Protein AF-A0A849QY20-F1 (afdb_monomer)

pLDDT: mean 87.38, std 10.42, range [45.28, 95.31]

Solvent-accessible surface area (backbone atoms only — not comparable to full-atom values): 5109 Å² total; per-residue (Å²): 97,79,88,58,54,44,66,72,42,43,66,59,50,52,53,49,51,52,53,51,49,56,51,59,68,69,54,43,70,72,46,53,74,77,45,57,72,78,71,48,73,60,53,47,35,51,50,32,32,74,77,60,32,67,80,61,14,47,63,53,48,52,50,52,49,51,54,52,50,51,52,53,51,52,53,48,54,62,56,52,66,62,61,69,76,74,78,127

Radius of gyration: 18.15 Å; Cα contacts (8 Å, |Δi|>4): 22; chains: 1; bounding box: 44×23×51 Å

Secondary structure (DSSP, 8-state):
-TTTHHHHHHHHHHHHHHHHHHHHHT--HHHHHH--SSPPHHHHHHHHHHHHHHHHHHHHHHHHHHHHHHHHHHHHHHHHGGGGG---

Structure (mmCIF, N/CA/C/O backbone):
data_AF-A0A849QY20-F1
#
_entry.id   AF-A0A849QY20-F1
#
loop_
_atom_site.group_PDB
_atom_site.id
_atom_site.type_symbol
_atom_site.label_atom_id
_atom_site.label_alt_id
_atom_site.label_comp_id
_atom_site.label_asym_id
_atom_site.label_entity_id
_atom_site.label_seq_id
_atom_site.pdbx_PDB_ins_code
_atom_site.Cartn_x
_atom_site.Cartn_y
_atom_site.Cartn_z
_atom_site.occupancy
_atom_site.B_iso_or_equiv
_atom_site.auth_seq_id
_atom_site.auth_comp_id
_atom_site.auth_asym_id
_atom_site.auth_atom_id
_atom_site.pdbx_PDB_model_num
ATOM 1 N N . PHE A 1 1 ? -8.758 -3.892 29.866 1.00 85.56 1 PHE A N 1
ATOM 2 C CA . PHE A 1 1 ? -8.208 -3.642 28.516 1.00 85.56 1 PHE A CA 1
ATOM 3 C C . PHE A 1 1 ? -9.051 -4.302 27.422 1.00 85.56 1 PHE A C 1
ATOM 5 O O . PHE A 1 1 ? -9.673 -3.577 26.659 1.00 85.56 1 PHE A O 1
ATOM 12 N N . LEU A 1 2 ? -9.158 -5.639 27.380 1.00 93.44 2 LEU A N 1
ATOM 13 C CA . LEU A 1 2 ? -9.828 -6.373 26.287 1.00 93.44 2 LEU A CA 1
ATOM 14 C C . LEU A 1 2 ? -11.340 -6.117 26.131 1.00 93.44 2 LEU A C 1
ATOM 16 O O . LEU A 1 2 ? -11.833 -6.146 25.014 1.00 93.44 2 LEU A O 1
ATOM 20 N N . PHE A 1 3 ? -12.071 -5.844 27.216 1.00 92.81 3 PHE A N 1
ATOM 21 C CA . PHE A 1 3 ? -13.539 -5.712 27.172 1.00 92.81 3 PHE A CA 1
ATOM 22 C C . PHE A 1 3 ? -14.059 -4.272 27.101 1.00 92.81 3 PHE A C 1
ATOM 24 O O . PHE A 1 3 ? -15.237 -4.065 26.850 1.00 92.81 3 PHE A O 1
ATOM 31 N N . VAL A 1 4 ? -13.201 -3.277 27.338 1.00 90.56 4 VAL A N 1
ATOM 32 C CA . VAL A 1 4 ? -13.615 -1.863 27.430 1.00 90.56 4 VAL A CA 1
ATOM 33 C C . VAL A 1 4 ? -12.777 -1.004 26.493 1.00 90.56 4 VAL A C 1
ATOM 35 O O . VAL A 1 4 ? -13.300 -0.384 25.579 1.00 90.56 4 VAL A O 1
ATOM 38 N N . THR A 1 5 ? -11.454 -1.019 26.664 1.00 93.69 5 THR A N 1
ATOM 39 C CA . THR A 1 5 ? -10.528 -0.199 25.872 1.00 93.69 5 THR A CA 1
ATOM 40 C C . THR A 1 5 ? -10.398 -0.697 24.435 1.00 93.69 5 THR A C 1
ATOM 42 O O . THR A 1 5 ? -10.459 0.100 23.504 1.00 93.69 5 THR A O 1
ATOM 45 N N . LEU A 1 6 ? -10.229 -2.011 24.245 1.00 91.69 6 LEU A N 1
ATOM 46 C CA . LEU A 1 6 ? -10.013 -2.606 22.926 1.00 91.69 6 LEU A CA 1
ATOM 47 C C . LEU A 1 6 ? -11.228 -2.425 21.995 1.00 91.69 6 LEU A C 1
ATOM 49 O O . LEU A 1 6 ? -11.010 -1.985 20.869 1.00 91.69 6 LEU A O 1
ATOM 53 N N . PRO A 1 7 ? -12.486 -2.664 22.425 1.00 88.81 7 PRO A N 1
ATOM 54 C CA . PRO A 1 7 ? -13.650 -2.462 21.563 1.00 88.81 7 PRO A CA 1
ATOM 55 C C . PRO A 1 7 ? -13.866 -0.984 21.211 1.00 88.81 7 PRO A C 1
ATOM 57 O O . PRO A 1 7 ? -14.150 -0.675 20.058 1.00 88.81 7 PRO A O 1
ATOM 60 N N . LEU A 1 8 ? -13.640 -0.059 22.157 1.00 88.69 8 LEU A N 1
ATOM 61 C CA . LEU A 1 8 ? -13.704 1.388 21.891 1.00 88.69 8 LEU A CA 1
ATOM 62 C C . LEU A 1 8 ? -12.629 1.851 20.894 1.00 88.69 8 LEU A C 1
ATOM 64 O O . LEU A 1 8 ? -12.881 2.710 20.048 1.00 88.69 8 LEU A O 1
ATOM 68 N N . ALA A 1 9 ? -11.417 1.300 20.998 1.00 91.00 9 ALA A N 1
ATOM 69 C CA . ALA A 1 9 ? -10.291 1.662 20.142 1.00 91.00 9 ALA A CA 1
ATOM 70 C C . ALA A 1 9 ? -10.259 0.890 18.812 1.00 91.00 9 ALA A C 1
ATOM 72 O O . ALA A 1 9 ? -9.516 1.284 17.914 1.00 91.00 9 ALA A O 1
ATOM 73 N N . ALA A 1 10 ? -11.057 -0.171 18.651 1.00 87.19 10 ALA A N 1
ATOM 74 C CA . ALA A 1 10 ? -11.006 -1.077 17.503 1.00 87.19 10 ALA A CA 1
ATOM 75 C C . ALA A 1 10 ? -11.099 -0.342 16.157 1.00 87.19 10 ALA A C 1
ATOM 77 O O . ALA A 1 10 ? -10.355 -0.664 15.232 1.00 87.19 10 ALA A O 1
ATOM 78 N N . ARG A 1 11 ? -11.940 0.700 16.062 1.00 83.38 11 ARG A N 1
ATOM 79 C CA . ARG A 1 11 ? -12.058 1.541 14.854 1.00 83.38 11 ARG A CA 1
ATOM 80 C C . ARG A 1 11 ? -10.741 2.221 14.475 1.00 83.38 11 ARG A C 1
ATOM 82 O O . ARG A 1 11 ? -10.336 2.205 13.315 1.00 83.38 11 ARG A O 1
ATOM 89 N N . HIS A 1 12 ? -10.061 2.783 15.470 1.00 87.75 12 HIS A N 1
ATOM 90 C CA . HIS A 1 12 ? -8.817 3.528 15.294 1.00 87.75 12 HIS A CA 1
ATOM 91 C C . HIS A 1 12 ? -7.661 2.578 15.008 1.00 87.75 12 HIS A C 1
ATOM 93 O O . HIS A 1 12 ? -6.825 2.870 14.157 1.00 87.75 12 HIS A O 1
ATOM 99 N N . ILE A 1 13 ? -7.658 1.410 15.656 1.00 90.94 13 ILE A N 1
ATOM 100 C CA . ILE A 1 13 ? -6.696 0.341 15.387 1.00 90.94 13 ILE A CA 1
ATOM 101 C C . ILE A 1 13 ? -6.853 -0.152 13.948 1.00 90.94 13 ILE A C 1
ATOM 103 O O . ILE A 1 13 ? -5.860 -0.203 13.236 1.00 90.94 13 ILE A O 1
ATOM 107 N N . MET A 1 14 ? -8.075 -0.428 13.478 1.00 86.44 14 MET A N 1
ATOM 108 C CA . MET A 1 14 ? -8.303 -0.852 12.091 1.00 86.44 14 MET A CA 1
ATOM 109 C C . MET A 1 14 ? -7.850 0.201 11.078 1.00 86.44 14 MET A C 1
ATOM 111 O O . MET A 1 14 ? -7.134 -0.136 10.135 1.00 86.44 14 MET A O 1
ATOM 115 N N . ALA A 1 15 ? -8.199 1.474 11.286 1.00 87.88 15 ALA A N 1
ATOM 116 C CA . ALA A 1 15 ? -7.725 2.559 10.428 1.00 87.88 15 ALA A CA 1
ATOM 117 C C . ALA A 1 15 ? -6.186 2.649 10.420 1.00 87.88 15 ALA A C 1
ATOM 119 O O . ALA A 1 15 ? -5.572 2.749 9.356 1.00 87.88 15 ALA A O 1
ATOM 120 N N . GLY A 1 16 ? -5.555 2.547 11.594 1.00 90.50 16 GLY A N 1
ATOM 121 C CA . GLY A 1 16 ? -4.101 2.508 11.746 1.00 90.50 16 GLY A CA 1
ATOM 122 C C . GLY A 1 16 ? -3.452 1.319 11.037 1.00 90.50 16 GLY A C 1
ATOM 123 O O . GLY A 1 16 ? -2.463 1.494 10.325 1.00 90.50 16 GLY A O 1
ATOM 124 N N . SER A 1 17 ? -4.029 0.123 11.159 1.00 92.00 17 SER A N 1
ATOM 125 C CA . SER A 1 17 ? -3.560 -1.088 10.483 1.00 92.00 17 SER A CA 1
ATOM 126 C C . SER A 1 17 ? -3.629 -0.956 8.962 1.00 92.00 17 SER A C 1
ATOM 128 O O . SER A 1 17 ? -2.675 -1.326 8.283 1.00 92.00 17 SER A O 1
ATOM 130 N N . ILE A 1 18 ? -4.703 -0.369 8.422 1.00 89.75 18 ILE A N 1
ATOM 131 C CA . ILE A 1 18 ? -4.838 -0.105 6.980 1.00 89.75 18 ILE A CA 1
ATOM 132 C C . ILE A 1 18 ? -3.759 0.876 6.503 1.00 89.75 18 ILE A C 1
ATOM 134 O O . ILE A 1 18 ? -3.121 0.635 5.478 1.00 89.75 18 ILE A O 1
ATOM 138 N N . MET A 1 19 ? -3.517 1.961 7.247 1.00 88.88 19 MET A N 1
ATOM 139 C CA . MET A 1 19 ? -2.464 2.929 6.910 1.00 88.88 19 MET A CA 1
ATOM 140 C C . MET A 1 19 ? -1.067 2.297 6.965 1.00 88.88 19 MET A C 1
ATOM 142 O O . MET A 1 19 ? -0.252 2.523 6.072 1.00 88.88 19 MET A O 1
ATOM 146 N N . CYS A 1 20 ? -0.802 1.467 7.976 1.00 93.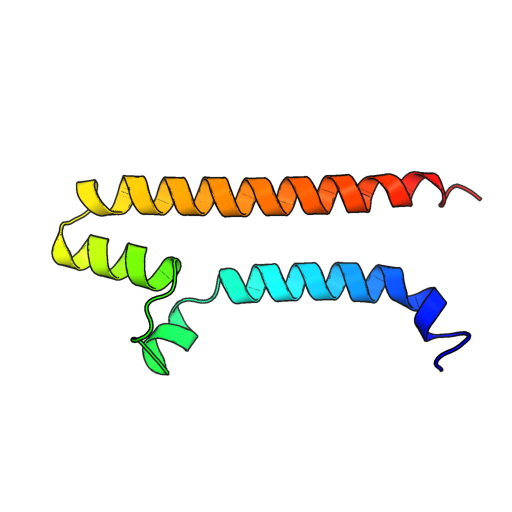50 20 CYS A N 1
ATOM 147 C CA . CYS A 1 20 ? 0.446 0.716 8.100 1.00 93.50 20 CYS A CA 1
ATOM 148 C C . CYS A 1 20 ? 0.642 -0.248 6.922 1.00 93.50 20 CYS A C 1
ATOM 150 O O . CYS A 1 20 ? 1.716 -0.292 6.326 1.00 93.50 20 CYS A O 1
ATOM 152 N N . TRP A 1 21 ? -0.412 -0.960 6.526 1.00 91.50 21 TRP A N 1
ATOM 153 C CA . TRP A 1 21 ? -0.374 -1.865 5.383 1.00 91.50 21 TRP A CA 1
ATOM 154 C C . TRP A 1 21 ? -0.116 -1.124 4.064 1.00 91.50 21 TRP A C 1
ATOM 156 O O . TRP A 1 21 ? 0.764 -1.514 3.297 1.00 91.50 21 TRP A O 1
ATOM 166 N N . ALA A 1 22 ? -0.798 0.002 3.833 1.00 89.69 22 ALA A N 1
ATOM 167 C CA . ALA A 1 22 ? -0.551 0.856 2.670 1.00 89.69 22 ALA A CA 1
ATOM 168 C C . ALA A 1 22 ? 0.901 1.364 2.632 1.00 89.69 22 ALA A C 1
ATOM 170 O O . ALA A 1 22 ? 1.543 1.390 1.576 1.00 89.69 22 ALA A O 1
ATOM 171 N N . ARG A 1 23 ? 1.449 1.715 3.800 1.00 91.62 23 ARG A N 1
ATOM 172 C CA . ARG A 1 23 ? 2.843 2.134 3.944 1.00 91.62 23 ARG A CA 1
ATOM 173 C C . ARG A 1 23 ? 3.826 1.004 3.642 1.00 91.62 23 ARG A C 1
ATOM 175 O O . ARG A 1 23 ? 4.841 1.277 3.004 1.00 91.62 23 ARG A O 1
ATOM 182 N N . ALA A 1 24 ? 3.526 -0.220 4.076 1.00 91.56 24 ALA A N 1
ATOM 183 C CA . ALA A 1 24 ? 4.348 -1.401 3.826 1.00 91.56 24 ALA A CA 1
ATOM 184 C C . ALA A 1 24 ? 4.381 -1.776 2.337 1.00 91.56 24 ALA A C 1
ATOM 186 O O . ALA A 1 24 ? 5.441 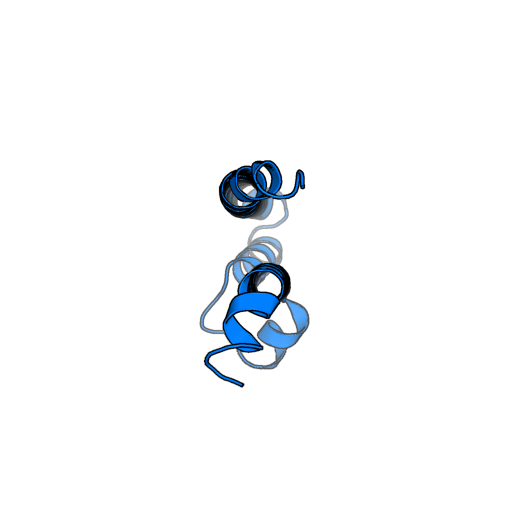-2.089 1.812 1.00 91.56 24 ALA A O 1
ATOM 187 N N . ILE A 1 25 ? 3.254 -1.674 1.627 1.00 89.12 25 ILE A N 1
ATOM 188 C CA . ILE A 1 25 ? 3.209 -1.905 0.170 1.00 89.12 25 ILE A CA 1
ATOM 189 C C . ILE A 1 25 ? 4.031 -0.872 -0.599 1.00 89.12 25 ILE A C 1
ATOM 191 O O . ILE A 1 25 ? 4.609 -1.180 -1.639 1.00 89.12 25 ILE A O 1
ATOM 195 N N . SER A 1 26 ? 4.069 0.354 -0.086 1.00 89.50 26 SER A N 1
ATOM 196 C CA . SER A 1 26 ? 4.801 1.460 -0.701 1.00 89.50 26 SER A CA 1
ATOM 197 C C . SER A 1 26 ? 6.301 1.432 -0.387 1.00 89.50 26 SER A C 1
ATOM 199 O O . SER A 1 26 ? 7.029 2.295 -0.876 1.00 89.50 26 SER A O 1
ATOM 201 N N . GLU A 1 27 ? 6.779 0.484 0.431 1.00 93.50 27 GLU A N 1
ATOM 202 C CA . GLU A 1 27 ? 8.210 0.318 0.667 1.00 93.50 27 GLU A CA 1
ATOM 203 C C . GLU A 1 27 ? 8.915 -0.289 -0.542 1.00 93.50 27 GLU A C 1
ATOM 205 O O . GLU A 1 27 ? 8.502 -1.299 -1.110 1.00 93.50 27 GLU A O 1
ATOM 210 N N . PHE A 1 28 ? 10.040 0.323 -0.888 1.00 91.12 28 PHE A N 1
ATOM 211 C CA . PHE A 1 28 ? 10.907 -0.128 -1.970 1.00 91.12 28 PHE A CA 1
ATOM 212 C C . PHE A 1 28 ? 12.360 -0.146 -1.502 1.00 91.12 28 PHE A C 1
ATOM 214 O O . PHE A 1 28 ? 13.009 -1.187 -1.551 1.00 91.12 28 PHE A O 1
ATOM 221 N N . GLY A 1 29 ? 12.855 0.985 -0.991 1.00 87.25 29 GLY A N 1
ATOM 222 C CA . GLY A 1 29 ? 14.264 1.146 -0.636 1.00 87.25 29 GLY A CA 1
ATOM 223 C C . GLY A 1 29 ? 14.721 0.174 0.448 1.00 87.25 29 GLY A C 1
ATOM 224 O O . GLY A 1 29 ? 15.700 -0.541 0.250 1.00 87.25 29 GLY A O 1
ATOM 225 N N . ALA A 1 30 ? 13.992 0.093 1.565 1.00 91.31 30 ALA A N 1
ATOM 226 C CA . ALA A 1 30 ? 14.375 -0.797 2.661 1.00 91.31 30 ALA A CA 1
ATOM 227 C C . ALA A 1 30 ? 14.374 -2.277 2.234 1.00 91.31 30 ALA A C 1
ATOM 229 O O . ALA A 1 30 ? 15.271 -3.033 2.604 1.00 91.31 30 ALA A O 1
ATOM 230 N N . VAL A 1 31 ? 13.395 -2.678 1.418 1.00 92.62 31 VAL A N 1
ATOM 231 C CA . VAL A 1 31 ? 13.236 -4.070 0.97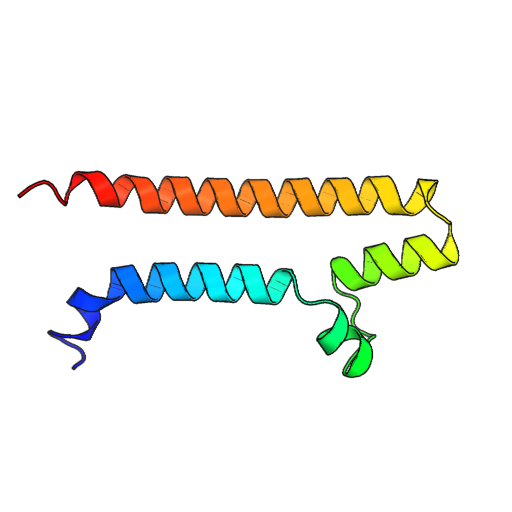6 1.00 92.62 31 VAL A CA 1
ATOM 232 C C . VAL A 1 31 ? 14.336 -4.471 -0.003 1.00 92.62 31 VAL A C 1
ATOM 234 O O . VAL A 1 31 ? 14.941 -5.519 0.185 1.00 92.62 31 VAL A O 1
ATOM 237 N N . VAL A 1 32 ? 14.659 -3.625 -0.989 1.00 93.00 32 VAL A N 1
ATOM 238 C CA . VAL A 1 32 ? 15.722 -3.896 -1.978 1.00 93.00 32 VAL A CA 1
ATOM 239 C C . VAL A 1 32 ? 17.075 -4.146 -1.321 1.00 93.00 32 VAL A C 1
ATOM 241 O O . VAL A 1 32 ? 17.820 -5.009 -1.778 1.00 93.00 32 VAL A O 1
ATOM 244 N N . ILE A 1 33 ? 17.392 -3.395 -0.264 1.00 93.56 33 ILE A N 1
ATOM 245 C CA . ILE A 1 33 ? 18.677 -3.511 0.432 1.00 93.56 33 ILE A CA 1
ATOM 246 C C . ILE A 1 33 ? 18.764 -4.803 1.251 1.00 93.56 33 ILE A C 1
ATOM 248 O O . ILE A 1 33 ? 19.823 -5.423 1.288 1.00 93.56 33 ILE A O 1
ATOM 252 N N . ILE A 1 34 ? 17.673 -5.214 1.905 1.00 94.69 34 ILE A N 1
ATOM 253 C CA . ILE A 1 34 ? 17.669 -6.398 2.777 1.00 94.69 34 ILE A CA 1
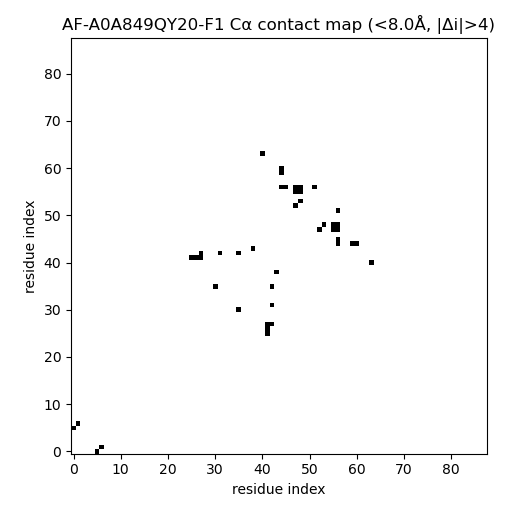ATOM 254 C C . ILE A 1 34 ? 17.477 -7.688 1.972 1.00 94.69 34 ILE A C 1
ATOM 256 O O . ILE A 1 34 ? 18.191 -8.664 2.189 1.00 94.69 34 ILE A O 1
ATOM 260 N N . ALA A 1 35 ? 16.492 -7.713 1.075 1.00 92.75 35 ALA A N 1
ATOM 261 C CA . ALA A 1 35 ? 16.091 -8.904 0.338 1.00 92.75 35 ALA A CA 1
ATOM 262 C C . ALA A 1 35 ? 15.548 -8.528 -1.045 1.00 92.75 35 ALA A C 1
ATOM 264 O O . ALA A 1 35 ? 14.368 -8.230 -1.220 1.00 92.75 35 ALA A O 1
ATOM 265 N N . TYR A 1 36 ? 16.423 -8.583 -2.049 1.00 89.75 36 TYR A N 1
ATOM 266 C CA . TYR A 1 36 ? 16.041 -8.331 -3.438 1.00 89.75 36 TYR A CA 1
ATOM 267 C C . TYR A 1 36 ? 15.198 -9.470 -4.040 1.00 89.75 36 TYR A C 1
ATOM 269 O O . TYR A 1 36 ? 14.239 -9.232 -4.774 1.00 89.75 36 TYR A O 1
ATOM 277 N N . TYR A 1 37 ? 15.542 -10.717 -3.708 1.00 91.19 37 TYR A N 1
ATOM 278 C CA . TYR A 1 37 ? 14.735 -11.899 -4.002 1.00 91.19 37 TYR A CA 1
ATOM 279 C C . TYR A 1 37 ? 14.116 -12.397 -2.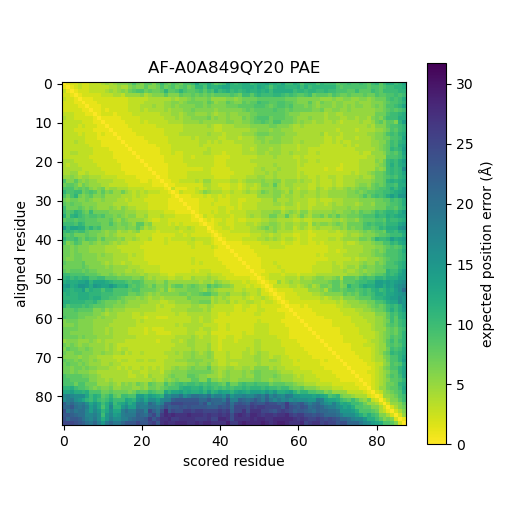692 1.00 91.19 37 TYR A C 1
ATOM 281 O O . TYR A 1 37 ? 14.859 -12.573 -1.724 1.00 91.19 37 TYR A O 1
ATOM 289 N N . PRO A 1 38 ? 12.796 -12.651 -2.625 1.00 90.25 38 PRO A N 1
ATOM 290 C CA . PRO A 1 38 ? 11.804 -12.688 -3.706 1.00 90.25 38 PRO A CA 1
ATOM 291 C C . PRO A 1 38 ? 11.325 -11.299 -4.164 1.00 90.25 38 PRO A C 1
ATOM 293 O O . PRO A 1 38 ? 11.056 -10.419 -3.352 1.00 90.25 38 PRO A O 1
ATOM 296 N N . MET A 1 39 ? 11.160 -11.124 -5.477 1.00 90.56 39 MET A N 1
ATOM 297 C CA . MET A 1 39 ? 10.723 -9.851 -6.054 1.00 90.56 39 MET A CA 1
ATOM 298 C C . MET A 1 39 ? 9.273 -9.521 -5.669 1.00 90.56 39 MET A C 1
ATOM 300 O O . MET A 1 39 ? 8.348 -10.283 -5.953 1.00 90.56 39 MET A O 1
ATOM 304 N N . ILE A 1 40 ? 9.078 -8.337 -5.096 1.00 91.50 40 ILE A N 1
ATOM 305 C CA . ILE A 1 40 ? 7.777 -7.717 -4.834 1.00 91.50 40 ILE A CA 1
ATOM 306 C C . ILE A 1 40 ? 7.399 -6.729 -5.952 1.00 91.50 40 ILE A C 1
ATOM 308 O O . ILE A 1 40 ? 8.211 -6.386 -6.811 1.00 91.50 40 ILE A O 1
ATOM 312 N N . GLY A 1 41 ? 6.154 -6.248 -5.959 1.00 90.44 41 GLY A N 1
ATOM 313 C CA . GLY A 1 41 ? 5.642 -5.348 -7.004 1.00 90.44 41 GLY A CA 1
ATOM 314 C C . GLY A 1 41 ? 6.558 -4.150 -7.326 1.00 90.44 41 GLY A C 1
ATOM 315 O O . GLY A 1 41 ? 6.950 -4.000 -8.484 1.00 90.44 41 GLY A O 1
ATOM 316 N N . PRO A 1 42 ? 6.969 -3.333 -6.333 1.00 90.94 42 PRO A N 1
ATOM 317 C CA . PRO A 1 42 ? 7.876 -2.204 -6.557 1.00 90.94 42 PRO A CA 1
ATOM 318 C C . PRO A 1 42 ? 9.250 -2.613 -7.109 1.00 90.94 42 PRO A C 1
ATOM 320 O O . PRO A 1 42 ? 9.767 -1.969 -8.022 1.00 90.94 42 PRO A O 1
ATOM 323 N N . THR A 1 43 ? 9.830 -3.711 -6.611 1.00 92.88 43 THR A N 1
ATOM 324 C CA . THR A 1 43 ? 11.129 -4.208 -7.095 1.00 92.88 43 THR A CA 1
ATOM 325 C C . THR A 1 43 ? 11.046 -4.732 -8.519 1.00 92.88 43 THR A C 1
ATOM 327 O O . THR A 1 43 ? 11.971 -4.519 -9.295 1.00 92.88 43 THR A O 1
ATOM 330 N N . LEU A 1 44 ? 9.918 -5.335 -8.901 1.00 91.25 44 LEU A N 1
ATOM 331 C CA . LEU A 1 44 ? 9.674 -5.786 -10.268 1.00 91.25 44 LEU A CA 1
ATOM 332 C C . LEU A 1 44 ? 9.577 -4.608 -11.248 1.00 91.25 44 LEU A C 1
ATOM 334 O O . LEU A 1 44 ? 10.136 -4.665 -12.339 1.00 91.25 44 LEU A O 1
ATOM 338 N N . VAL A 1 45 ? 8.889 -3.525 -10.875 1.00 92.00 45 VAL A N 1
ATOM 339 C CA . VAL A 1 45 ? 8.797 -2.316 -11.717 1.00 92.00 45 VAL A CA 1
ATOM 340 C C . VAL A 1 45 ? 10.185 -1.718 -11.959 1.00 92.00 45 VAL A C 1
ATOM 342 O O . VAL A 1 45 ? 10.499 -1.334 -13.092 1.00 92.00 45 VAL A O 1
ATOM 345 N N . TYR A 1 46 ? 11.013 -1.679 -10.912 1.00 91.56 46 TYR A N 1
ATOM 346 C CA . TYR A 1 46 ? 12.387 -1.189 -10.977 1.00 91.56 46 TYR A CA 1
ATOM 347 C C . TYR A 1 46 ? 13.292 -2.086 -11.831 1.00 91.56 46 TYR A C 1
ATOM 349 O O . TYR A 1 46 ? 13.964 -1.593 -12.734 1.00 91.56 46 TYR A O 1
ATOM 357 N N . ASP A 1 47 ? 13.252 -3.401 -11.616 1.00 92.19 47 ASP A N 1
ATOM 358 C CA . ASP A 1 47 ? 14.009 -4.374 -12.410 1.00 92.19 47 ASP A CA 1
ATOM 359 C C . ASP A 1 47 ? 13.685 -4.268 -13.908 1.00 92.19 47 ASP A C 1
ATOM 361 O O . ASP A 1 47 ? 14.574 -4.206 -14.760 1.00 92.19 47 ASP A O 1
ATOM 365 N N . ARG A 1 48 ? 12.397 -4.145 -14.246 1.00 91.56 48 ARG A N 1
ATOM 366 C CA . ARG A 1 48 ? 11.950 -4.024 -15.640 1.00 91.56 48 ARG A CA 1
ATOM 367 C C . ARG A 1 48 ? 12.304 -2.688 -16.264 1.00 91.56 48 ARG A C 1
ATOM 369 O O . ARG A 1 48 ? 12.533 -2.634 -17.471 1.00 91.56 48 ARG A O 1
ATOM 376 N N . TYR A 1 49 ? 12.373 -1.633 -15.459 1.00 92.75 49 TYR A N 1
ATOM 377 C CA . TYR A 1 49 ? 12.862 -0.338 -15.911 1.00 92.75 49 TYR A CA 1
ATOM 378 C C . TYR A 1 49 ? 14.345 -0.402 -16.286 1.00 92.75 49 TYR A C 1
ATOM 380 O O . TYR A 1 49 ? 14.716 0.104 -17.343 1.00 92.75 49 TYR A O 1
ATOM 388 N N . LEU A 1 50 ? 15.167 -1.072 -15.474 1.00 92.75 50 LEU A N 1
ATOM 389 C CA . LEU A 1 50 ? 16.592 -1.245 -15.760 1.00 92.75 50 LEU A CA 1
ATOM 390 C C . LEU A 1 50 ? 16.845 -2.185 -16.945 1.00 92.75 50 LEU A C 1
ATOM 392 O O . LEU A 1 50 ? 17.670 -1.879 -17.801 1.00 92.75 50 LEU A O 1
ATOM 396 N N . SER A 1 51 ? 16.122 -3.303 -17.013 1.00 93.00 51 SER A N 1
ATOM 397 C CA . SER A 1 51 ? 16.380 -4.365 -17.993 1.00 93.00 51 SER A CA 1
ATOM 398 C C . SER A 1 51 ? 15.819 -4.068 -19.387 1.00 93.00 51 SER A C 1
ATOM 400 O O . SER A 1 51 ? 16.434 -4.415 -20.391 1.00 93.00 51 SER A O 1
ATOM 402 N N . TYR A 1 52 ? 14.646 -3.434 -19.469 1.00 90.88 52 TYR A N 1
ATOM 403 C CA . TYR A 1 52 ? 13.892 -3.273 -20.722 1.00 90.88 52 TYR A CA 1
ATOM 404 C C . TYR A 1 52 ? 13.481 -1.817 -21.004 1.00 90.88 52 TYR A C 1
ATOM 406 O O . TYR A 1 52 ? 12.792 -1.533 -21.988 1.00 90.88 52 TYR A O 1
ATOM 414 N N . GLY A 1 53 ? 13.884 -0.880 -20.144 1.00 91.56 53 GLY A N 1
ATOM 415 C CA . GLY A 1 53 ? 13.580 0.538 -20.281 1.00 91.56 53 GLY A CA 1
ATOM 416 C C . GLY A 1 53 ? 12.134 0.915 -19.940 1.00 91.56 53 GLY A C 1
ATOM 417 O O . GLY A 1 53 ? 11.301 0.126 -19.482 1.00 91.56 53 GLY A O 1
ATOM 418 N N . LEU A 1 54 ? 11.812 2.187 -20.186 1.00 89.50 54 LEU A N 1
ATOM 419 C CA . LEU A 1 54 ? 10.556 2.803 -19.753 1.00 89.50 54 LEU A CA 1
ATOM 420 C C . LEU A 1 54 ? 9.308 2.185 -20.403 1.00 89.50 54 LEU A C 1
ATOM 422 O O . LEU A 1 54 ? 8.247 2.129 -19.783 1.00 89.50 54 LEU A O 1
ATOM 426 N N . SER A 1 55 ? 9.391 1.751 -21.661 1.00 89.88 55 SER A N 1
ATOM 427 C CA . SER A 1 55 ? 8.240 1.189 -22.386 1.00 89.88 55 SER A 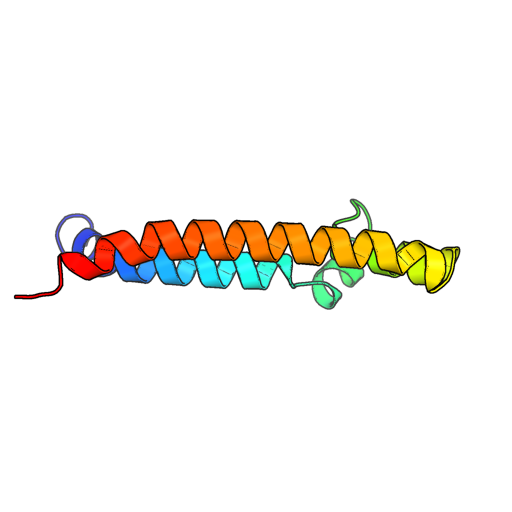CA 1
ATOM 428 C C . SER A 1 55 ? 7.739 -0.117 -21.775 1.00 89.88 55 SER A C 1
ATOM 430 O O . SER A 1 55 ? 6.532 -0.320 -21.705 1.00 89.88 55 SER A O 1
ATOM 432 N N . ALA A 1 56 ? 8.644 -0.956 -21.273 1.00 87.38 56 ALA A N 1
ATOM 433 C CA . ALA A 1 56 ? 8.295 -2.227 -20.648 1.00 87.38 56 ALA A CA 1
ATOM 434 C C . ALA A 1 56 ? 7.894 -2.088 -19.168 1.00 87.38 56 ALA A C 1
ATOM 436 O O . ALA A 1 56 ? 7.088 -2.874 -18.674 1.00 87.38 56 ALA A O 1
ATOM 437 N N . SER A 1 57 ? 8.415 -1.081 -18.457 1.00 91.19 57 SER A N 1
ATOM 438 C CA . SER A 1 57 ? 8.086 -0.836 -17.042 1.00 91.19 57 SER A CA 1
ATOM 439 C C . SER A 1 57 ? 6.725 -0.149 -16.846 1.00 91.19 57 SER A C 1
ATOM 441 O O . SER A 1 57 ? 5.970 -0.500 -15.935 1.00 91.19 57 SER A O 1
ATOM 443 N N . ARG A 1 58 ? 6.353 0.773 -17.748 1.00 92.00 58 ARG A N 1
ATOM 444 C CA . ARG A 1 58 ? 5.074 1.508 -17.714 1.0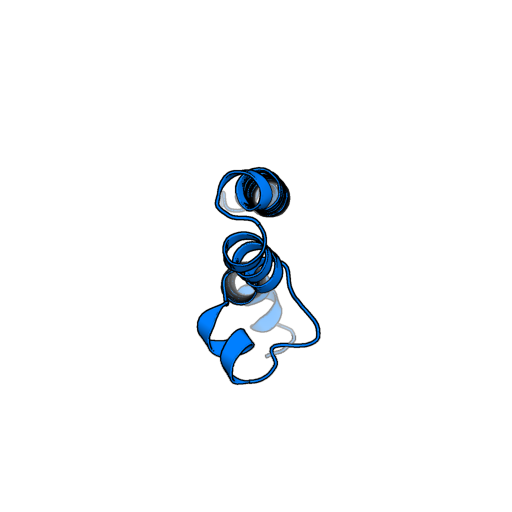0 92.00 58 ARG A CA 1
ATOM 445 C C . ARG A 1 58 ? 3.824 0.640 -17.495 1.00 92.00 58 ARG A C 1
ATOM 447 O O . ARG A 1 58 ? 3.070 0.966 -16.581 1.00 92.00 58 ARG A O 1
ATOM 454 N N . PRO A 1 59 ? 3.564 -0.438 -18.263 1.00 92.94 59 PRO A N 1
ATOM 455 C CA . PRO A 1 59 ? 2.345 -1.230 -18.079 1.00 92.94 59 PRO A CA 1
ATOM 456 C C . PRO A 1 59 ? 2.273 -1.894 -16.698 1.00 92.94 59 PRO A C 1
ATOM 458 O O . PRO A 1 59 ? 1.199 -1.974 -16.109 1.00 92.94 59 PRO A O 1
ATOM 461 N N . ILE A 1 60 ? 3.416 -2.314 -16.149 1.00 92.19 60 ILE A N 1
ATOM 462 C CA . ILE A 1 60 ? 3.497 -2.957 -14.831 1.00 92.19 60 ILE A CA 1
ATOM 463 C C . ILE A 1 60 ? 3.225 -1.927 -13.732 1.00 92.19 60 ILE A C 1
ATOM 465 O O . ILE A 1 60 ? 2.451 -2.194 -12.815 1.00 92.19 60 ILE A O 1
ATOM 469 N N . ALA A 1 61 ? 3.807 -0.731 -13.855 1.00 92.69 61 ALA A N 1
ATOM 470 C CA . ALA A 1 61 ? 3.557 0.369 -12.931 1.00 92.69 61 ALA A CA 1
ATOM 471 C C . ALA A 1 61 ? 2.075 0.779 -12.923 1.00 92.69 61 ALA A C 1
ATOM 473 O O . ALA A 1 61 ? 1.485 0.926 -11.855 1.00 92.69 61 ALA A O 1
ATOM 474 N N . VAL A 1 62 ? 1.450 0.900 -14.101 1.00 94.69 62 VAL A N 1
ATOM 475 C CA . VAL A 1 62 ? 0.018 1.225 -14.220 1.00 94.69 62 VAL A CA 1
ATOM 476 C C . VAL A 1 62 ? -0.847 0.147 -13.573 1.00 94.69 62 VAL A C 1
ATOM 478 O O . VAL A 1 62 ? -1.756 0.476 -12.815 1.00 94.69 62 VAL A O 1
ATOM 481 N N . LEU A 1 63 ? -0.551 -1.132 -13.814 1.00 94.19 63 LEU A N 1
ATOM 482 C CA . LEU A 1 63 ? -1.287 -2.239 -13.203 1.00 94.19 63 LEU A CA 1
ATOM 483 C C . LEU A 1 63 ? -1.178 -2.192 -11.674 1.00 94.19 63 LEU A C 1
ATOM 485 O O . LEU A 1 63 ? -2.186 -2.300 -10.979 1.00 94.19 63 LEU A O 1
ATOM 489 N N . LEU A 1 64 ? 0.023 -1.952 -11.146 1.00 92.56 64 LEU A N 1
ATOM 490 C CA . LEU A 1 64 ? 0.255 -1.836 -9.708 1.00 92.56 64 LEU A CA 1
ATOM 491 C C . LEU A 1 64 ? -0.507 -0.647 -9.094 1.00 92.56 64 LEU A C 1
ATOM 493 O O . LEU A 1 64 ? -1.123 -0.791 -8.035 1.00 92.56 64 LEU A O 1
ATOM 497 N N . ILE A 1 65 ? -0.541 0.500 -9.778 1.00 92.38 65 ILE A N 1
ATOM 498 C CA . ILE A 1 65 ? -1.341 1.669 -9.375 1.00 92.38 65 ILE A CA 1
ATOM 499 C C . ILE A 1 65 ? -2.839 1.333 -9.367 1.00 92.38 65 ILE A C 1
ATOM 501 O O . ILE A 1 65 ? -3.532 1.637 -8.399 1.00 92.38 65 ILE A O 1
ATOM 505 N N . LEU A 1 66 ? -3.352 0.675 -10.408 1.00 95.31 66 LEU A N 1
ATOM 506 C CA . LEU A 1 66 ? -4.767 0.305 -10.483 1.00 95.31 66 LEU A CA 1
ATOM 507 C C . LEU A 1 66 ? -5.165 -0.666 -9.368 1.00 95.31 66 LEU A C 1
ATOM 509 O O . LEU A 1 66 ? -6.200 -0.472 -8.732 1.00 95.31 66 LEU A O 1
ATOM 513 N N . VAL A 1 67 ? -4.338 -1.675 -9.088 1.00 92.81 67 VAL A N 1
ATOM 514 C CA . VAL A 1 67 ? -4.587 -2.640 -8.006 1.00 92.81 67 VAL A CA 1
ATOM 515 C C . VAL A 1 67 ? -4.590 -1.941 -6.647 1.00 92.81 67 VAL A C 1
ATOM 517 O O . VAL A 1 67 ? -5.536 -2.101 -5.877 1.00 92.81 67 VAL A O 1
ATOM 520 N N . THR A 1 68 ? -3.576 -1.122 -6.362 1.00 90.88 68 THR A N 1
ATOM 521 C CA . THR A 1 68 ? -3.477 -0.401 -5.080 1.00 90.88 68 THR A CA 1
ATOM 522 C C . THR A 1 68 ? -4.624 0.587 -4.879 1.00 90.88 68 THR A C 1
ATOM 524 O O . THR A 1 68 ? -5.226 0.600 -3.803 1.00 90.88 68 THR A O 1
ATOM 527 N N . LEU A 1 69 ? -5.000 1.350 -5.910 1.00 91.75 69 LEU A N 1
ATOM 528 C CA . LEU A 1 69 ? -6.162 2.241 -5.864 1.00 91.75 69 LEU A CA 1
ATOM 529 C C . LEU A 1 69 ? -7.463 1.472 -5.638 1.00 91.75 69 LEU A C 1
ATOM 531 O O . LEU A 1 69 ? -8.264 1.875 -4.798 1.00 91.75 69 LEU A O 1
ATOM 535 N N . THR A 1 70 ? -7.666 0.361 -6.349 1.00 93.62 70 THR A N 1
ATOM 536 C CA . THR A 1 70 ? -8.883 -0.454 -6.223 1.00 93.62 70 THR A CA 1
ATOM 537 C C . THR A 1 70 ? -9.036 -0.978 -4.801 1.00 93.62 70 THR A C 1
ATOM 539 O O . THR A 1 70 ? -10.106 -0.840 -4.206 1.00 93.62 70 THR A O 1
ATOM 542 N N . ILE A 1 71 ? -7.958 -1.510 -4.218 1.00 91.00 71 ILE A N 1
ATOM 543 C CA . ILE A 1 71 ? -7.978 -2.005 -2.839 1.00 91.00 71 ILE A CA 1
ATOM 544 C C . ILE A 1 71 ? -8.233 -0.856 -1.861 1.00 91.00 71 ILE A C 1
ATOM 546 O O . ILE A 1 71 ? -9.078 -0.981 -0.977 1.00 91.00 71 ILE A O 1
ATOM 550 N N . PHE A 1 72 ? -7.556 0.282 -2.027 1.00 87.62 72 PHE A N 1
ATOM 551 C CA . PHE A 1 72 ? -7.730 1.417 -1.124 1.00 87.62 72 PHE A CA 1
ATOM 552 C C . PHE A 1 72 ? -9.151 1.992 -1.178 1.00 87.62 72 PHE A C 1
ATOM 554 O O . PHE A 1 72 ? -9.734 2.300 -0.138 1.00 87.62 72 PHE A O 1
ATOM 561 N N . ILE A 1 73 ? -9.740 2.091 -2.372 1.00 90.56 73 ILE A N 1
ATOM 562 C CA . ILE A 1 73 ? -11.132 2.514 -2.552 1.00 90.56 73 ILE A CA 1
ATOM 563 C C . ILE A 1 73 ? -12.081 1.502 -1.909 1.00 90.56 73 ILE A C 1
ATOM 565 O O . ILE A 1 73 ? -12.960 1.912 -1.155 1.00 90.56 73 ILE A O 1
ATOM 569 N N . ALA A 1 74 ? -11.889 0.200 -2.139 1.00 90.00 74 ALA A N 1
ATOM 570 C CA . ALA A 1 74 ? -12.723 -0.841 -1.541 1.00 90.00 74 ALA A CA 1
ATOM 571 C C . ALA A 1 74 ? -12.700 -0.770 -0.006 1.00 90.00 74 ALA A C 1
ATOM 573 O O . ALA A 1 74 ? -13.749 -0.715 0.636 1.00 90.00 74 ALA A O 1
ATOM 574 N N . VAL A 1 75 ? -11.507 -0.669 0.582 1.00 87.00 75 VAL A N 1
ATOM 575 C CA . VAL A 1 75 ? -11.331 -0.529 2.033 1.00 8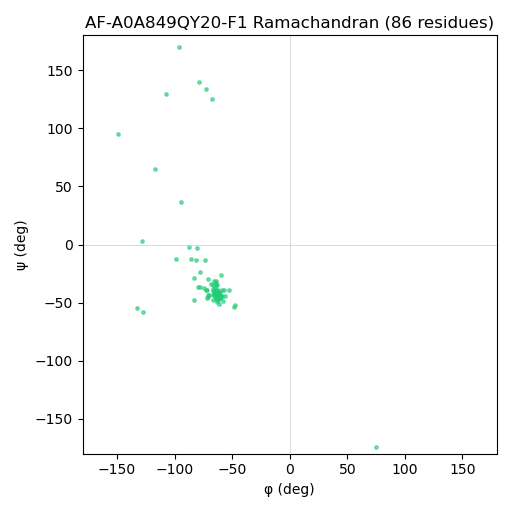7.00 75 VAL A CA 1
ATOM 576 C C . VAL A 1 75 ? -11.962 0.768 2.546 1.00 87.00 75 VAL A C 1
ATOM 578 O O . VAL A 1 75 ? -12.644 0.761 3.573 1.00 87.00 75 VAL A O 1
ATOM 581 N N . ARG A 1 76 ? -11.801 1.880 1.821 1.00 84.75 76 ARG A N 1
ATOM 582 C CA . ARG A 1 76 ? -12.412 3.164 2.183 1.00 84.75 76 ARG A CA 1
ATOM 583 C C . ARG A 1 76 ? -13.937 3.110 2.147 1.00 84.75 76 ARG A C 1
ATOM 585 O O . ARG A 1 76 ? -14.562 3.690 3.028 1.00 84.75 76 ARG A O 1
ATOM 592 N N . LEU A 1 77 ? -14.536 2.434 1.168 1.00 86.88 77 LEU A N 1
ATOM 593 C CA . LEU A 1 77 ? -15.991 2.276 1.069 1.00 86.88 77 LEU A CA 1
ATOM 594 C C . LEU A 1 77 ? -16.543 1.430 2.221 1.00 86.88 77 LEU A C 1
ATOM 596 O O . LEU A 1 77 ? -17.526 1.826 2.846 1.00 86.88 77 LEU A O 1
ATOM 600 N N . ILE A 1 78 ? -15.871 0.325 2.553 1.00 84.38 78 ILE A N 1
ATOM 601 C CA . ILE A 1 78 ? -16.229 -0.520 3.703 1.00 84.38 78 ILE A CA 1
ATOM 602 C C . ILE A 1 78 ? -16.142 0.291 5.003 1.00 84.38 78 ILE A C 1
ATOM 604 O O . ILE A 1 78 ? -17.064 0.272 5.815 1.00 84.38 78 ILE A O 1
ATOM 608 N N . SER A 1 79 ? -15.067 1.066 5.173 1.00 78.69 79 SER A N 1
ATOM 609 C CA . SER A 1 79 ? -14.874 1.930 6.342 1.00 78.69 79 SER A CA 1
ATOM 610 C C . SER A 1 79 ? -15.887 3.084 6.409 1.00 78.69 79 SER A C 1
ATOM 612 O O . SER A 1 79 ? -16.341 3.451 7.492 1.00 78.69 79 SER A O 1
ATOM 614 N N . ALA A 1 80 ? -16.295 3.643 5.265 1.00 76.75 80 ALA A N 1
ATOM 615 C CA . ALA A 1 80 ? -17.245 4.752 5.206 1.00 76.75 80 ALA A CA 1
ATOM 616 C C . ALA A 1 80 ? -18.650 4.367 5.697 1.00 76.75 80 ALA A C 1
ATOM 618 O O . ALA A 1 80 ? -19.326 5.211 6.287 1.00 76.75 80 ALA A O 1
ATOM 619 N N . GLY A 1 81 ? -19.070 3.109 5.516 1.00 66.94 81 GLY A N 1
ATOM 620 C CA . GLY A 1 81 ? -20.356 2.611 6.019 1.00 66.94 81 GLY A CA 1
ATOM 621 C C . GLY A 1 81 ? -20.493 2.706 7.543 1.00 66.94 81 GLY A C 1
ATOM 622 O O . GLY A 1 81 ? -21.593 2.873 8.061 1.00 66.94 81 GLY A O 1
ATOM 623 N N . TRP A 1 82 ? -19.376 2.693 8.271 1.00 64.50 82 TRP A N 1
ATOM 624 C CA . TRP A 1 82 ? -19.366 2.805 9.732 1.00 64.50 82 TRP A CA 1
ATOM 625 C C . TRP A 1 82 ? -19.482 4.245 10.236 1.00 64.50 82 TRP A C 1
ATOM 627 O O . TRP A 1 82 ? -19.788 4.461 11.405 1.00 64.50 82 TRP 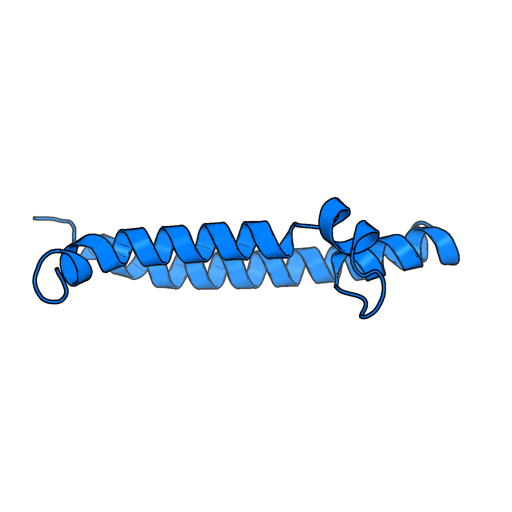A O 1
ATOM 637 N N . ARG A 1 83 ? -19.299 5.243 9.360 1.00 58.47 83 ARG A N 1
ATOM 638 C CA . ARG A 1 83 ? -19.426 6.666 9.711 1.00 58.47 83 ARG A CA 1
ATOM 639 C C . ARG A 1 83 ? -20.881 7.109 9.917 1.00 58.47 83 ARG A C 1
ATOM 641 O O . ARG A 1 83 ? -21.113 8.197 10.425 1.00 58.47 83 ARG A O 1
ATOM 648 N N . ILE A 1 84 ? -21.856 6.296 9.502 1.00 55.66 84 ILE A N 1
ATOM 649 C CA . ILE A 1 84 ? -23.290 6.631 9.564 1.00 55.66 84 ILE A CA 1
ATOM 650 C C . ILE A 1 84 ? -23.865 6.463 10.982 1.00 55.66 84 ILE A C 1
ATOM 652 O O . ILE A 1 84 ? -24.827 7.145 11.315 1.00 55.66 84 ILE A O 1
ATOM 656 N N . TYR A 1 85 ? -23.249 5.633 11.828 1.00 54.88 85 TYR A N 1
ATOM 657 C CA . TYR A 1 85 ? -23.686 5.398 13.211 1.00 54.88 85 TYR A CA 1
ATOM 658 C C . TYR A 1 85 ? -23.098 6.387 14.235 1.00 54.88 85 TYR A C 1
ATOM 660 O O . TYR A 1 85 ? -23.443 6.316 15.404 1.00 54.88 85 TYR A O 1
ATOM 668 N N . ASP A 1 86 ? -22.236 7.316 13.807 1.00 56.00 86 ASP A N 1
ATOM 669 C CA . ASP A 1 86 ? -21.588 8.339 14.655 1.00 56.00 86 ASP A CA 1
ATOM 670 C C . ASP A 1 86 ? -22.389 9.664 14.624 1.00 56.00 86 ASP A C 1
ATOM 672 O O . ASP A 1 86 ? -21.832 10.760 14.547 1.00 56.00 86 ASP A O 1
ATOM 676 N N . LYS A 1 87 ? -23.723 9.553 14.571 1.00 50.25 87 LYS A N 1
ATOM 677 C CA . LYS A 1 87 ? -24.666 10.668 14.716 1.00 50.25 87 LYS A CA 1
ATOM 678 C C . LYS A 1 87 ? -25.522 10.443 15.959 1.00 50.25 87 LYS A C 1
ATOM 680 O O . LYS A 1 87 ? -26.718 10.250 15.816 1.00 50.25 87 LYS A O 1
ATOM 685 N N . ASP A 1 88 ? -24.890 10.468 17.125 1.00 45.28 88 ASP A N 1
ATOM 686 C CA . ASP A 1 88 ? -25.521 10.749 18.419 1.00 45.28 88 ASP A CA 1
ATOM 687 C C . ASP A 1 88 ? -24.503 11.478 19.310 1.00 45.28 88 ASP A C 1
ATOM 689 O O . ASP A 1 88 ? -23.373 10.958 19.471 1.00 45.28 88 ASP A O 1
#

Foldseek 3Di:
DVPPVCVVCVLVVVVVVVVVVLVVLPDDVVCCVPPLPPPDLNSVLVVCCVPPNDVRSVVSVVVSVVVSVVVVVVVVVVSVVVVVVPPD

Mean predicted aligned error: 6.01 Å

Nearest PDB structures (foldseek):
  3d31-assembly1_C  TM=9.617E-01  e=9.236E-06  unclassified
  6o35-assembly1_A  TM=4.793E-01  e=7.157E+00  synthetic construct
  6o35-assembly1_C-2  TM=4.786E-01  e=9.148E+00  synthetic construct

Sequence (88 aa):
FLFVTLPLAARHIMAGSIMCWARAISEFGAVVIIAYYPMIGPTLVYDRYLSYGLSASRPIAVLLILVTLTIFIAVRLISAGWRIYDKD